Protein AF-A0A9N9KAI6-F1 (afdb_monomer)

Secondary structure (DSSP, 8-state):
-BHHHH---HHHHHHHHHHS-EEEEEEETTSS-EEEEEE---B--EETTEE-EEESSEEEEEE-SSTT-SEEEE--EEE-SSEEEEGGGTEEEESSTTEEEETTS--EEEEEEEEEE-----

Radius of gyratio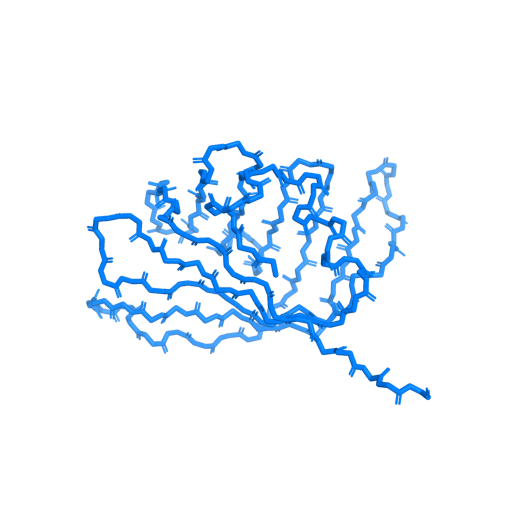n: 13.72 Å; Cα contacts (8 Å, |Δi|>4): 297; chains: 1; bounding box: 43×28×39 Å

pLDDT: mean 81.18, std 12.4, range [43.78, 95.06]

Structure (mmCIF, N/CA/C/O backbone):
data_AF-A0A9N9KAI6-F1
#
_entry.id   AF-A0A9N9KAI6-F1
#
loop_
_atom_site.group_PDB
_atom_site.id
_atom_site.type_symbol
_atom_site.label_atom_id
_atom_site.label_alt_id
_atom_site.label_comp_id
_atom_site.label_asym_id
_atom_site.label_entity_id
_atom_site.label_seq_id
_atom_site.pdbx_PDB_ins_code
_atom_site.Cartn_x
_atom_site.Cartn_y
_atom_site.Cartn_z
_atom_site.occupancy
_atom_site.B_iso_or_equiv
_atom_site.auth_seq_id
_atom_site.auth_comp_id
_atom_site.auth_asym_id
_atom_site.auth_atom_id
_atom_site.pdbx_PDB_model_num
ATOM 1 N N . TYR A 1 1 ? 8.783 5.746 4.225 1.00 87.19 1 TYR A N 1
ATOM 2 C CA . TYR A 1 1 ? 7.907 6.901 3.908 1.00 87.19 1 TYR A CA 1
ATOM 3 C C . TYR A 1 1 ? 6.648 6.776 4.754 1.00 87.19 1 TYR A C 1
ATOM 5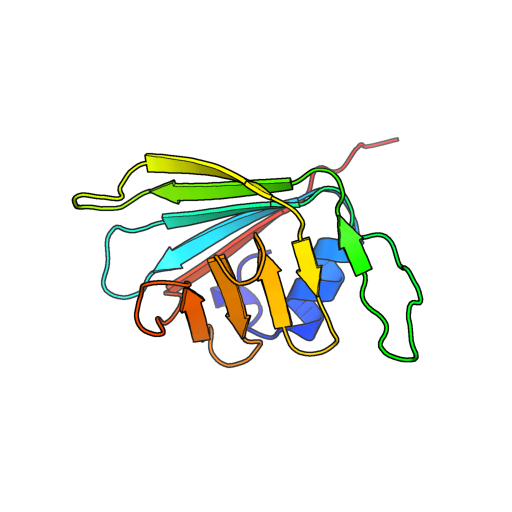 O O . TYR A 1 1 ? 6.266 5.645 5.020 1.00 87.19 1 TYR A O 1
ATOM 13 N N . ARG A 1 2 ? 6.069 7.894 5.218 1.00 91.94 2 ARG A N 1
ATOM 14 C CA . ARG A 1 2 ? 4.813 7.930 5.997 1.00 91.94 2 ARG A CA 1
ATOM 15 C C . ARG A 1 2 ? 3.874 8.950 5.362 1.00 91.94 2 ARG A C 1
ATOM 17 O O . ARG A 1 2 ? 4.263 10.118 5.262 1.00 91.94 2 ARG A O 1
ATOM 24 N N . ALA A 1 3 ? 2.699 8.537 4.909 1.00 90.88 3 ALA A N 1
ATOM 25 C CA . ALA A 1 3 ? 1.795 9.410 4.164 1.00 90.88 3 ALA A CA 1
ATOM 26 C C . ALA A 1 3 ? 1.267 10.572 5.009 1.00 90.88 3 ALA A C 1
ATOM 28 O O . ALA A 1 3 ? 1.168 11.685 4.502 1.00 90.88 3 ALA A O 1
ATOM 29 N N . THR A 1 4 ? 1.046 10.385 6.312 1.00 91.44 4 THR A N 1
ATOM 30 C CA . THR A 1 4 ? 0.625 11.491 7.198 1.00 91.44 4 THR A CA 1
ATOM 31 C C . THR A 1 4 ? 1.641 12.637 7.273 1.00 91.44 4 THR A C 1
ATOM 33 O O . THR A 1 4 ? 1.265 13.778 7.521 1.00 91.44 4 THR A O 1
ATOM 36 N N . ARG A 1 5 ? 2.929 12.357 7.024 1.00 91.12 5 ARG A N 1
ATOM 37 C CA . ARG A 1 5 ? 4.008 13.363 7.011 1.00 91.12 5 ARG A CA 1
ATOM 38 C C . ARG A 1 5 ? 4.298 13.935 5.627 1.00 91.12 5 ARG A C 1
ATOM 40 O O . ARG A 1 5 ? 4.798 15.046 5.531 1.00 91.12 5 ARG A O 1
ATOM 47 N N . ASN A 1 6 ? 4.063 13.153 4.575 1.00 88.69 6 ASN A N 1
ATOM 48 C CA . ASN A 1 6 ? 4.506 13.468 3.210 1.00 88.69 6 ASN A CA 1
ATOM 49 C C . ASN A 1 6 ? 3.335 13.715 2.238 1.00 88.69 6 ASN A C 1
ATOM 51 O O . ASN A 1 6 ? 3.569 13.984 1.065 1.00 88.69 6 ASN A O 1
ATOM 55 N N . GLY A 1 7 ? 2.090 13.613 2.709 1.00 87.88 7 GLY A N 1
ATOM 56 C CA . GLY A 1 7 ? 0.883 13.637 1.883 1.00 87.88 7 GLY A CA 1
ATOM 57 C C . GLY A 1 7 ? 0.589 12.281 1.235 1.00 87.88 7 GLY A C 1
ATOM 58 O O . GLY A 1 7 ? 1.488 11.475 1.026 1.00 87.88 7 GLY A O 1
ATOM 59 N N . PHE A 1 8 ? -0.678 12.031 0.895 1.00 87.31 8 PHE A N 1
ATOM 60 C CA . PHE A 1 8 ? -1.164 10.775 0.297 1.00 87.31 8 PHE A CA 1
ATOM 61 C C . PHE A 1 8 ? -1.098 10.768 -1.245 1.00 87.31 8 PHE A C 1
ATOM 63 O O . PHE A 1 8 ? -2.003 10.264 -1.909 1.00 87.31 8 PHE A O 1
ATOM 70 N N . ASP A 1 9 ? -0.059 11.368 -1.822 1.00 83.19 9 ASP A N 1
ATOM 71 C CA . ASP A 1 9 ? 0.103 11.496 -3.274 1.00 83.19 9 ASP A CA 1
ATOM 72 C C . ASP A 1 9 ? 0.564 10.170 -3.915 1.00 83.19 9 ASP A C 1
ATOM 74 O O . ASP A 1 9 ? 1.578 9.589 -3.508 1.00 83.19 9 ASP A O 1
ATOM 78 N N . SER A 1 10 ? -0.158 9.673 -4.932 1.00 76.88 10 SER A N 1
ATOM 79 C CA . SER A 1 10 ? 0.230 8.423 -5.616 1.00 76.88 10 SER A CA 1
ATOM 80 C C . SER A 1 10 ? 1.564 8.516 -6.322 1.00 76.88 10 SER A C 1
ATOM 82 O O . SER A 1 10 ? 2.270 7.512 -6.372 1.00 76.88 10 SER A O 1
ATOM 84 N N . LYS A 1 11 ? 1.915 9.657 -6.918 1.00 79.56 11 LYS A N 1
ATOM 85 C CA . LYS A 1 11 ? 3.152 9.768 -7.696 1.00 79.56 11 LYS A CA 1
ATOM 86 C C . LYS A 1 11 ? 4.351 9.637 -6.773 1.00 79.56 11 LYS A C 1
ATOM 88 O O . LYS A 1 11 ? 5.291 8.912 -7.107 1.00 79.56 11 LYS A O 1
ATOM 93 N N . GLU A 1 12 ? 4.297 10.269 -5.606 1.00 84.25 12 GLU A N 1
ATOM 94 C CA . GLU A 1 12 ? 5.314 10.118 -4.570 1.00 84.25 12 GLU A CA 1
ATOM 95 C C . GLU A 1 12 ? 5.372 8.667 -4.075 1.00 84.25 12 GLU A C 1
ATOM 97 O O . GLU A 1 12 ? 6.441 8.055 -4.084 1.00 84.25 12 GLU A O 1
ATOM 102 N N . LEU A 1 13 ? 4.224 8.065 -3.747 1.00 82.62 13 LEU A N 1
ATOM 103 C CA . LEU A 1 13 ? 4.137 6.661 -3.335 1.00 82.62 13 LEU A CA 1
ATOM 104 C C . LEU A 1 13 ? 4.769 5.715 -4.379 1.00 82.62 13 LEU A C 1
ATOM 106 O O . LEU A 1 13 ? 5.653 4.923 -4.052 1.00 82.62 13 LEU A O 1
ATOM 110 N N . ILE A 1 14 ? 4.378 5.832 -5.650 1.00 81.62 14 ILE A N 1
ATOM 111 C CA . ILE A 1 14 ? 4.905 5.034 -6.768 1.00 81.62 14 ILE A CA 1
ATOM 112 C C . ILE A 1 14 ? 6.412 5.254 -6.928 1.00 81.62 14 ILE A C 1
ATOM 114 O O . ILE A 1 14 ? 7.158 4.298 -7.142 1.00 81.62 14 ILE A O 1
ATOM 118 N N . THR A 1 15 ? 6.883 6.497 -6.807 1.00 83.38 15 THR A N 1
ATOM 119 C CA . THR A 1 15 ? 8.313 6.824 -6.895 1.00 83.38 15 THR A CA 1
ATOM 120 C C . THR A 1 15 ? 9.107 6.095 -5.815 1.00 83.38 15 THR A C 1
ATOM 122 O O . THR A 1 15 ? 10.145 5.495 -6.106 1.00 83.38 15 THR A O 1
ATOM 125 N N . ARG A 1 16 ? 8.592 6.052 -4.579 1.00 84.69 16 ARG A N 1
ATOM 126 C CA . ARG A 1 16 ? 9.222 5.299 -3.485 1.00 84.69 16 ARG A CA 1
ATOM 127 C C . ARG A 1 16 ? 9.259 3.797 -3.763 1.00 84.69 16 ARG A C 1
ATOM 129 O O . ARG A 1 16 ? 10.289 3.177 -3.501 1.00 84.69 16 ARG A O 1
ATOM 136 N N . LEU A 1 17 ? 8.204 3.235 -4.346 1.00 82.38 17 LEU A N 1
ATOM 137 C CA . LEU A 1 17 ? 8.095 1.801 -4.645 1.00 82.38 17 LEU A CA 1
ATOM 138 C C . LEU A 1 17 ? 8.932 1.346 -5.853 1.00 82.38 17 LEU A C 1
ATOM 140 O O . LEU A 1 17 ? 9.267 0.171 -5.977 1.00 82.38 17 LEU A O 1
ATOM 144 N N . LYS A 1 18 ? 9.320 2.269 -6.739 1.00 80.75 18 LYS A N 1
ATOM 145 C CA . LYS A 1 18 ? 10.262 1.994 -7.840 1.00 80.75 18 LYS A CA 1
ATOM 146 C C . LYS A 1 18 ? 11.715 1.863 -7.379 1.00 80.75 18 LYS A C 1
ATOM 148 O O . LYS A 1 18 ? 12.527 1.246 -8.068 1.00 80.75 18 LYS A O 1
ATOM 153 N N . SER A 1 19 ? 12.058 2.459 -6.237 1.00 80.69 19 SER A N 1
ATOM 154 C CA . SER A 1 19 ? 13.456 2.589 -5.809 1.00 80.69 19 SER A CA 1
ATOM 155 C C . SER A 1 19 ? 14.080 1.283 -5.301 1.00 80.69 19 SER A C 1
ATOM 157 O O . SER A 1 19 ? 15.281 1.074 -5.460 1.00 80.69 19 SER A O 1
ATOM 159 N N . SER A 1 20 ? 13.280 0.382 -4.731 1.00 85.19 20 SER A N 1
ATOM 160 C CA . SER A 1 20 ? 13.747 -0.849 -4.083 1.00 85.19 20 SER A CA 1
ATOM 161 C C . SER A 1 20 ? 12.588 -1.820 -3.874 1.00 85.19 20 SER A C 1
ATOM 163 O O . SER A 1 20 ? 11.434 -1.452 -4.068 1.00 85.19 20 SER A O 1
ATOM 165 N N . SER A 1 21 ? 12.882 -3.036 -3.415 1.00 88.19 21 SER A N 1
ATOM 166 C CA . SER A 1 21 ? 11.841 -3.868 -2.814 1.00 88.19 21 SER A CA 1
ATOM 167 C C . SER A 1 21 ? 11.330 -3.247 -1.512 1.00 88.19 21 SER A C 1
ATOM 169 O O . SER A 1 21 ? 12.111 -2.703 -0.723 1.00 88.19 21 SER A O 1
ATOM 171 N N . THR A 1 22 ? 10.025 -3.355 -1.284 1.00 89.69 22 THR A N 1
ATOM 172 C CA . THR A 1 22 ? 9.329 -2.613 -0.234 1.00 89.69 22 THR A CA 1
ATOM 173 C C . THR A 1 22 ? 8.297 -3.476 0.479 1.00 89.69 22 THR A C 1
ATOM 175 O O . THR A 1 22 ? 7.576 -4.238 -0.157 1.00 89.69 22 THR A O 1
ATOM 178 N N . VAL A 1 23 ? 8.164 -3.285 1.791 1.00 91.88 23 VAL A N 1
ATOM 179 C CA . VAL A 1 23 ? 6.952 -3.644 2.539 1.00 91.88 23 VAL A CA 1
ATOM 180 C C . VAL A 1 23 ? 6.072 -2.402 2.661 1.00 91.88 23 VAL A C 1
ATOM 182 O O . VAL A 1 23 ? 6.522 -1.359 3.142 1.00 91.88 23 VAL A O 1
ATOM 185 N N . LEU A 1 24 ? 4.835 -2.510 2.186 1.00 92.19 24 LEU A N 1
ATOM 186 C CA . LEU A 1 24 ? 3.802 -1.483 2.269 1.00 92.19 24 LEU A CA 1
ATOM 187 C C . LEU A 1 24 ? 2.794 -1.895 3.341 1.00 92.19 24 LEU A C 1
ATOM 189 O O . LEU A 1 24 ? 2.263 -3.001 3.273 1.00 92.19 24 LEU A O 1
ATOM 193 N N . LEU A 1 25 ? 2.500 -1.002 4.282 1.00 94.12 25 LEU A N 1
ATOM 194 C CA . LEU A 1 25 ? 1.449 -1.171 5.284 1.00 94.12 25 LEU A CA 1
ATOM 195 C C . LEU A 1 25 ? 0.488 0.015 5.238 1.00 94.12 25 LEU A C 1
ATOM 197 O O . LEU A 1 25 ? 0.906 1.161 5.095 1.00 94.12 25 LEU A O 1
ATOM 201 N N . ILE A 1 26 ? -0.800 -0.265 5.379 1.00 93.81 26 ILE A N 1
ATOM 202 C CA . ILE A 1 26 ? -1.896 0.698 5.347 1.00 93.81 26 ILE A CA 1
ATOM 203 C C . ILE A 1 26 ? -2.747 0.451 6.583 1.00 93.81 26 ILE A C 1
ATOM 205 O O . ILE A 1 26 ? -3.336 -0.621 6.724 1.00 93.81 26 ILE A O 1
ATOM 209 N N . LYS A 1 27 ? -2.841 1.446 7.464 1.00 94.31 27 LYS A N 1
ATOM 210 C CA . LYS A 1 27 ? -3.820 1.425 8.553 1.00 94.31 27 LYS A CA 1
ATOM 211 C C . LYS A 1 27 ? -5.142 1.962 8.022 1.00 94.31 27 LYS A C 1
ATOM 213 O O . LYS A 1 27 ? -5.176 3.059 7.465 1.00 94.31 27 LYS A O 1
ATOM 218 N N . VAL A 1 28 ? -6.225 1.210 8.179 1.00 92.50 28 VAL A N 1
ATOM 219 C CA . VAL A 1 28 ? -7.557 1.637 7.732 1.00 92.50 28 VAL A CA 1
ATOM 220 C C . VAL A 1 28 ? -8.161 2.596 8.755 1.00 92.50 28 VAL A C 1
ATOM 222 O O . VAL A 1 28 ? -8.209 2.295 9.942 1.00 92.50 28 VAL A O 1
ATOM 225 N N . LYS A 1 29 ? -8.658 3.748 8.300 1.00 93.12 29 LYS A N 1
ATOM 226 C CA . LYS A 1 29 ? -9.302 4.737 9.170 1.00 93.12 29 LYS A CA 1
ATOM 227 C C . LYS A 1 29 ? -10.567 4.169 9.807 1.00 93.12 29 LYS A C 1
ATOM 229 O O . LYS A 1 29 ? -11.383 3.556 9.121 1.00 93.12 29 LYS A O 1
ATOM 234 N N . ASN A 1 30 ? -10.750 4.442 11.100 1.00 92.44 30 ASN A N 1
ATOM 235 C CA . ASN A 1 30 ? -11.882 3.967 11.909 1.00 92.44 30 ASN A CA 1
ATOM 236 C C . ASN A 1 30 ? -11.991 2.429 11.957 1.00 92.44 30 ASN A C 1
ATOM 238 O O . ASN A 1 30 ? -13.089 1.879 12.022 1.00 92.44 30 ASN A O 1
ATOM 242 N N . SER A 1 31 ? -10.857 1.731 11.887 1.00 89.81 31 SER A N 1
ATOM 243 C CA . SER A 1 31 ? -10.782 0.276 11.974 1.00 89.81 31 SER A CA 1
ATOM 244 C C . SER A 1 31 ? -9.452 -0.149 12.594 1.00 89.81 31 SER A C 1
ATOM 246 O O . SER A 1 31 ? -8.441 0.528 12.432 1.00 89.81 31 SER A O 1
ATOM 248 N N . ASP A 1 32 ? -9.434 -1.321 13.224 1.00 90.06 32 ASP A N 1
ATOM 249 C CA . ASP A 1 32 ? -8.199 -1.972 13.681 1.00 90.06 32 ASP A CA 1
ATOM 250 C C . ASP A 1 32 ? -7.504 -2.766 12.559 1.00 90.06 32 ASP A C 1
ATOM 252 O O . ASP A 1 32 ? -6.583 -3.542 12.803 1.00 90.06 32 ASP A O 1
ATOM 256 N N . SER A 1 33 ? -7.962 -2.605 11.314 1.00 91.25 33 SER A N 1
ATOM 257 C CA . SER A 1 33 ? -7.442 -3.361 10.178 1.00 91.25 33 SER A CA 1
ATOM 258 C C . SER A 1 33 ? -6.159 -2.743 9.622 1.00 91.25 33 SER A C 1
ATOM 260 O O . SER A 1 33 ? -6.065 -1.532 9.395 1.00 91.25 33 SER A O 1
ATOM 262 N N . ILE A 1 34 ? -5.196 -3.608 9.328 1.00 93.12 34 ILE A N 1
ATOM 263 C CA . ILE A 1 34 ? -3.956 -3.308 8.625 1.00 93.12 34 ILE A CA 1
ATOM 264 C C . ILE A 1 34 ? -3.939 -4.111 7.331 1.00 93.12 34 ILE A C 1
ATOM 266 O O . ILE A 1 34 ? -4.095 -5.329 7.326 1.00 93.12 34 ILE A O 1
ATOM 270 N N . ILE A 1 35 ? -3.721 -3.423 6.221 1.00 91.94 35 ILE A N 1
ATOM 271 C CA . ILE A 1 35 ? -3.705 -4.010 4.884 1.00 91.94 35 ILE A CA 1
ATOM 272 C C . ILE A 1 35 ? -2.372 -3.674 4.245 1.00 91.94 35 ILE A C 1
ATOM 274 O O . ILE A 1 35 ? -1.850 -2.580 4.437 1.00 91.94 35 ILE A O 1
ATOM 278 N N . GLY A 1 36 ? -1.793 -4.580 3.477 1.00 90.56 36 GLY A N 1
ATOM 279 C CA . GLY A 1 36 ? -0.500 -4.297 2.892 1.00 90.56 36 GLY A CA 1
ATOM 280 C C . GLY A 1 36 ? 0.036 -5.421 2.046 1.00 90.56 36 GLY A C 1
ATOM 281 O O . GLY A 1 36 ? -0.702 -6.253 1.521 1.00 90.56 36 GLY A O 1
ATOM 282 N N . GLY A 1 37 ? 1.351 -5.430 1.919 1.00 90.44 37 GLY A N 1
ATOM 283 C CA . GLY A 1 37 ? 2.026 -6.446 1.148 1.00 90.44 37 GLY A CA 1
ATOM 284 C C . GLY A 1 37 ? 3.496 -6.164 0.937 1.00 90.44 37 GLY A C 1
ATOM 285 O O . GLY A 1 37 ? 4.005 -5.078 1.227 1.00 90.44 37 GLY A O 1
ATOM 286 N N . TYR A 1 38 ? 4.168 -7.162 0.386 1.00 90.25 38 TYR A N 1
ATOM 287 C CA . TYR A 1 38 ? 5.505 -7.011 -0.150 1.00 90.25 38 TYR A CA 1
ATOM 288 C C . TYR A 1 38 ? 5.439 -6.755 -1.649 1.00 90.25 38 TYR A C 1
ATOM 290 O O . TYR A 1 38 ? 4.734 -7.446 -2.384 1.00 90.25 38 TYR A O 1
ATOM 298 N N . ILE A 1 39 ? 6.223 -5.780 -2.087 1.00 87.69 39 ILE A N 1
ATOM 299 C CA . ILE A 1 39 ? 6.427 -5.430 -3.483 1.00 87.69 39 ILE A CA 1
ATOM 300 C C . ILE A 1 39 ? 7.902 -5.672 -3.793 1.00 87.69 39 ILE A C 1
ATOM 302 O O . ILE A 1 39 ? 8.758 -4.905 -3.341 1.00 87.69 39 ILE A O 1
ATOM 306 N N . LYS A 1 40 ? 8.239 -6.703 -4.580 1.00 85.38 40 LYS A N 1
ATOM 307 C CA . LYS A 1 40 ? 9.574 -6.763 -5.195 1.00 85.38 40 LYS A CA 1
ATOM 308 C C . LYS A 1 40 ? 9.698 -5.604 -6.175 1.00 85.38 40 LYS A C 1
ATOM 310 O O . LYS A 1 40 ? 8.723 -5.298 -6.864 1.00 85.38 40 LYS A O 1
ATOM 315 N N . LYS A 1 41 ? 10.874 -4.965 -6.204 1.00 81.06 41 LYS A N 1
ATOM 316 C CA . LYS A 1 41 ? 11.183 -3.777 -7.019 1.00 81.06 41 LYS A CA 1
ATOM 317 C C . LYS A 1 41 ? 10.390 -3.754 -8.330 1.00 81.06 41 LYS A C 1
ATOM 319 O O . LYS A 1 41 ? 10.488 -4.669 -9.141 1.00 81.06 41 LYS A O 1
ATOM 324 N N . LEU A 1 42 ? 9.634 -2.683 -8.522 1.00 79.31 42 LEU A N 1
ATOM 325 C CA . LEU A 1 42 ? 8.779 -2.479 -9.683 1.00 79.31 42 LEU A CA 1
ATOM 326 C C . LEU A 1 42 ? 9.614 -2.380 -10.982 1.00 79.31 42 LEU A C 1
ATOM 328 O O . LEU A 1 42 ? 10.443 -1.478 -11.109 1.00 79.31 42 LEU A O 1
ATOM 332 N N . THR A 1 43 ? 9.393 -3.278 -11.954 1.00 72.56 43 THR A N 1
ATOM 333 C CA . THR A 1 43 ? 10.157 -3.360 -13.224 1.00 72.56 43 THR A CA 1
ATOM 334 C C . THR A 1 43 ? 9.313 -3.077 -14.463 1.00 72.56 43 THR A C 1
ATOM 336 O O . THR A 1 43 ? 8.287 -3.723 -14.676 1.00 72.56 43 THR A O 1
ATOM 339 N N . TYR A 1 44 ? 9.708 -2.087 -15.270 1.00 64.00 44 TYR A N 1
ATOM 340 C CA . TYR A 1 44 ? 8.889 -1.581 -16.381 1.00 64.00 44 TYR A CA 1
ATOM 341 C C . TYR A 1 44 ? 8.692 -2.644 -17.467 1.00 64.00 44 TYR A C 1
ATOM 343 O O . TYR A 1 44 ? 9.668 -3.225 -17.934 1.00 64.00 44 TYR A O 1
ATOM 351 N N . SER A 1 45 ? 7.444 -2.873 -17.885 1.00 57.56 45 SER A N 1
ATOM 352 C CA . SER A 1 45 ? 7.126 -3.699 -19.051 1.00 57.56 45 SER A CA 1
ATOM 353 C C . SER A 1 45 ? 6.164 -2.940 -19.962 1.00 57.56 45 SER A C 1
ATOM 355 O O . SER A 1 45 ? 5.206 -2.320 -19.500 1.00 57.56 45 SER A O 1
ATOM 357 N N . THR A 1 46 ? 6.432 -2.922 -21.264 1.00 49.66 46 THR A N 1
ATOM 358 C CA . THR A 1 46 ? 5.534 -2.307 -22.245 1.00 49.66 46 THR A CA 1
ATOM 359 C C . THR A 1 46 ? 4.667 -3.387 -22.858 1.00 49.66 46 THR A C 1
ATOM 361 O O . THR A 1 46 ? 5.161 -4.196 -23.640 1.00 49.66 46 THR A O 1
ATOM 364 N N . TYR A 1 47 ? 3.374 -3.381 -22.547 1.00 46.31 47 TYR A N 1
ATOM 365 C CA . TYR A 1 47 ? 2.393 -4.149 -23.302 1.00 46.31 47 TYR A CA 1
ATOM 366 C C . TYR A 1 47 ? 1.268 -3.211 -23.745 1.00 46.31 47 TYR A C 1
ATOM 368 O O . TYR A 1 47 ? 0.635 -2.551 -22.924 1.00 46.31 47 TYR A O 1
ATOM 376 N N . SER A 1 48 ? 1.015 -3.135 -25.054 1.00 46.06 48 SER A N 1
ATOM 377 C CA . SER A 1 48 ? -0.145 -2.448 -25.657 1.00 46.06 48 SER A CA 1
ATOM 378 C C . SER A 1 48 ? -0.298 -0.933 -25.397 1.00 46.06 48 SER A C 1
ATOM 380 O O . SER A 1 48 ? -1.410 -0.442 -25.250 1.00 46.06 48 SER A O 1
ATOM 382 N N . GLY A 1 49 ? 0.796 -0.162 -25.333 1.00 44.66 49 GLY A N 1
ATOM 383 C CA . GLY A 1 49 ? 0.732 1.313 -25.244 1.00 44.66 49 GLY A CA 1
ATOM 384 C C . GLY A 1 49 ? 0.319 1.876 -23.874 1.00 44.66 49 GLY A C 1
ATOM 385 O O . GLY A 1 49 ? 0.473 3.069 -23.629 1.00 44.66 49 GLY A O 1
ATOM 386 N N . PHE A 1 50 ? -0.107 1.014 -22.949 1.00 50.84 50 PHE A N 1
ATOM 387 C CA . PHE A 1 50 ? -0.262 1.317 -21.532 1.00 50.84 50 PHE A CA 1
ATOM 388 C C . PHE A 1 50 ? 0.955 0.767 -20.781 1.00 50.84 50 PHE A C 1
ATOM 390 O O . PHE A 1 50 ? 1.216 -0.434 -20.782 1.00 50.84 50 PHE A O 1
ATOM 397 N N . GLY A 1 51 ? 1.743 1.648 -20.161 1.00 54.16 51 GLY A N 1
ATOM 398 C CA . GLY A 1 51 ? 2.914 1.254 -19.377 1.00 54.16 51 GLY A CA 1
ATOM 399 C C . GLY A 1 51 ? 2.502 0.529 -18.098 1.00 54.16 51 GLY A C 1
ATOM 400 O O . GLY A 1 51 ? 2.388 1.157 -17.050 1.00 54.16 51 GLY A O 1
ATOM 401 N N . ARG A 1 52 ? 2.269 -0.783 -18.181 1.00 60.72 52 ARG A N 1
ATOM 402 C CA . ARG A 1 52 ? 1.957 -1.636 -17.033 1.00 60.72 52 ARG A CA 1
ATOM 403 C C . ARG A 1 52 ? 3.242 -2.252 -16.514 1.00 60.72 52 ARG A C 1
ATOM 405 O O . ARG A 1 52 ? 3.888 -3.063 -17.166 1.00 60.72 52 ARG A O 1
ATOM 412 N N . THR A 1 53 ? 3.625 -1.862 -15.317 1.00 65.81 53 THR A N 1
ATOM 413 C CA . THR A 1 53 ? 4.804 -2.429 -14.670 1.00 65.81 53 THR A CA 1
ATOM 414 C C . THR A 1 53 ? 4.346 -3.503 -13.699 1.00 65.81 53 THR A C 1
ATOM 416 O O . THR A 1 53 ? 3.452 -3.253 -12.888 1.00 65.81 53 THR A O 1
ATOM 419 N N . GLU A 1 54 ? 4.944 -4.687 -13.798 1.00 67.88 54 GLU A N 1
ATOM 420 C CA . GLU A 1 54 ? 4.619 -5.826 -12.944 1.00 67.88 54 GLU A CA 1
ATOM 421 C C . GLU A 1 54 ? 5.707 -6.048 -11.891 1.00 67.88 54 GLU A C 1
ATOM 423 O O . GLU A 1 54 ? 6.884 -5.753 -12.112 1.00 67.88 54 GLU A O 1
ATOM 428 N N . SER A 1 55 ? 5.308 -6.601 -10.750 1.00 69.44 55 SER A N 1
ATOM 429 C CA . SER A 1 55 ? 6.213 -7.301 -9.842 1.00 69.44 55 SER A CA 1
ATOM 430 C C . SER A 1 55 ? 5.854 -8.790 -9.869 1.00 69.44 55 SER A C 1
ATOM 432 O O . SER A 1 55 ? 4.710 -9.118 -9.532 1.00 69.44 55 SER A O 1
ATOM 434 N N . PRO A 1 56 ? 6.764 -9.690 -10.298 1.00 68.81 56 PRO A N 1
ATOM 435 C CA . PRO A 1 56 ? 6.465 -11.121 -10.394 1.00 68.81 56 PRO A CA 1
ATOM 436 C C . PRO A 1 56 ? 6.389 -11.797 -9.020 1.00 68.81 56 PRO A C 1
ATOM 438 O O . PRO A 1 56 ? 5.801 -12.866 -8.896 1.00 6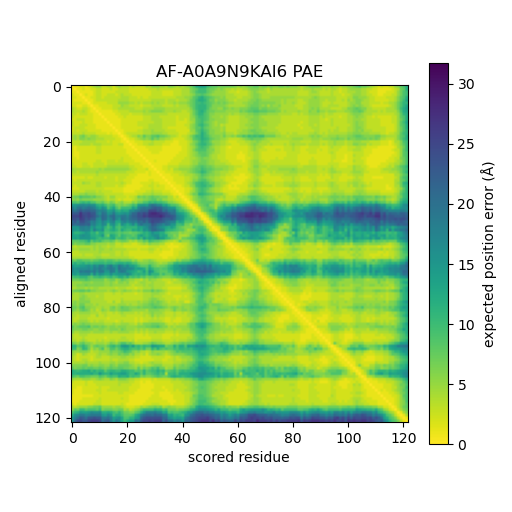8.81 56 PRO A O 1
ATOM 441 N N . GLU A 1 57 ? 6.971 -11.175 -7.994 1.00 78.31 57 GLU A N 1
ATOM 442 C CA . GLU A 1 57 ? 7.091 -11.724 -6.647 1.00 78.31 57 GLU A CA 1
ATOM 443 C C . GLU A 1 57 ? 6.615 -10.673 -5.645 1.00 78.31 57 GLU A C 1
ATOM 445 O O . GLU A 1 57 ? 7.352 -9.780 -5.222 1.00 78.31 57 GLU A O 1
ATOM 450 N N . GLY A 1 58 ? 5.347 -10.769 -5.281 1.00 85.38 58 GLY A N 1
ATOM 451 C CA . GLY A 1 58 ? 4.744 -9.974 -4.229 1.00 85.38 58 GLY A CA 1
ATOM 452 C C . GLY A 1 58 ? 3.800 -10.839 -3.418 1.00 85.38 58 GLY A C 1
ATOM 453 O O . GLY A 1 58 ? 3.385 -11.916 -3.851 1.00 85.38 58 GLY A O 1
ATOM 454 N N . PHE A 1 59 ? 3.441 -10.356 -2.242 1.00 88.50 59 PHE A N 1
ATOM 455 C CA . PHE A 1 59 ? 2.342 -10.934 -1.486 1.00 88.50 59 PHE A CA 1
ATOM 456 C C . PHE A 1 59 ? 1.475 -9.823 -0.934 1.00 88.50 59 PHE A C 1
ATOM 458 O O . PHE A 1 59 ? 1.943 -8.713 -0.689 1.00 88.50 59 PHE A O 1
ATOM 465 N N . PHE A 1 60 ? 0.210 -10.143 -0.744 1.00 89.50 60 PHE A N 1
ATOM 466 C CA . PHE A 1 60 ? -0.767 -9.317 -0.071 1.00 89.50 60 PHE A CA 1
ATOM 467 C C . PHE A 1 60 ? -0.984 -9.863 1.337 1.00 89.50 60 PHE A C 1
ATOM 469 O O . PHE A 1 60 ? -1.020 -11.079 1.530 1.00 89.50 60 PHE A O 1
ATOM 476 N N . ILE A 1 61 ? -1.135 -8.960 2.301 1.00 90.81 61 ILE A N 1
ATOM 477 C CA . ILE A 1 61 ? -1.551 -9.280 3.663 1.00 90.81 61 ILE A CA 1
ATOM 478 C C . ILE A 1 61 ? -2.759 -8.442 4.061 1.00 90.81 61 ILE A C 1
ATOM 480 O O . ILE A 1 61 ? -2.838 -7.247 3.768 1.00 90.81 61 ILE A O 1
ATOM 484 N N . TYR A 1 62 ? -3.675 -9.070 4.787 1.00 90.44 62 TYR A N 1
ATOM 485 C CA . TYR A 1 62 ? -4.769 -8.394 5.466 1.00 90.44 62 TYR A CA 1
ATOM 486 C C . TYR A 1 62 ? -4.866 -8.915 6.897 1.00 90.44 62 TYR A C 1
ATOM 488 O O . TYR A 1 62 ? -5.180 -10.082 7.132 1.00 90.44 62 TYR A O 1
ATOM 496 N N . PHE A 1 63 ? -4.636 -8.024 7.852 1.00 90.00 63 PHE A N 1
ATOM 497 C CA . PHE A 1 63 ? -4.899 -8.233 9.266 1.00 90.00 63 PHE A CA 1
ATOM 498 C C . PHE A 1 63 ? -6.105 -7.385 9.648 1.00 90.00 63 PHE A C 1
ATOM 500 O O . PHE A 1 63 ? -6.137 -6.189 9.392 1.00 90.00 63 PHE A O 1
ATOM 507 N N . GLY A 1 64 ? -7.117 -7.980 10.256 1.00 85.31 64 GLY A N 1
ATOM 508 C CA . GLY A 1 64 ? -8.287 -7.238 10.705 1.00 85.31 64 GLY A CA 1
ATOM 509 C C . GLY A 1 64 ? -9.229 -8.145 11.469 1.00 85.31 64 GLY A C 1
ATOM 510 O O . GLY A 1 64 ? -8.864 -9.265 11.809 1.00 85.31 64 GLY A O 1
ATOM 511 N N . ASN A 1 65 ? -10.451 -7.677 11.694 1.00 77.31 65 ASN A N 1
ATOM 512 C CA . ASN A 1 65 ? -11.452 -8.428 12.448 1.00 77.31 65 ASN A CA 1
ATOM 513 C C . ASN A 1 65 ? -12.494 -9.055 11.506 1.00 77.31 65 ASN A C 1
ATOM 515 O O . ASN A 1 65 ? -12.896 -8.435 10.520 1.00 77.31 65 ASN A O 1
ATOM 519 N N . GLY A 1 66 ? -12.938 -10.278 11.813 1.00 71.12 66 GLY A N 1
ATOM 520 C CA . GLY A 1 66 ? -14.002 -10.982 11.085 1.00 71.12 66 GLY A CA 1
ATOM 521 C C . GLY A 1 66 ? -13.544 -12.208 10.285 1.00 71.12 66 GLY A C 1
ATOM 522 O O . GLY A 1 66 ? -12.426 -12.697 10.441 1.00 71.12 66 GLY A O 1
ATOM 523 N N . LYS A 1 67 ? -14.455 -12.712 9.443 1.00 64.12 67 LYS A N 1
ATOM 524 C CA . LYS A 1 67 ? -14.357 -14.003 8.734 1.00 64.12 67 LYS A CA 1
ATOM 525 C C . LYS A 1 67 ? -13.167 -14.107 7.769 1.00 64.12 67 LYS A C 1
ATOM 527 O O . LYS A 1 67 ? -12.639 -15.196 7.596 1.00 64.12 67 LYS A O 1
ATOM 532 N N . ASP A 1 68 ? -12.708 -12.974 7.241 1.00 64.44 68 ASP A N 1
ATOM 533 C CA . ASP A 1 68 ? -11.599 -12.892 6.281 1.00 64.44 68 ASP A CA 1
ATOM 534 C C . ASP A 1 68 ? -10.395 -12.159 6.891 1.00 64.44 68 ASP A C 1
ATOM 536 O O . ASP A 1 68 ? -9.765 -11.310 6.263 1.00 64.44 68 ASP A O 1
ATOM 540 N N . SER A 1 69 ? -10.136 -12.409 8.174 1.00 73.69 69 SER A N 1
ATOM 541 C CA . SER A 1 69 ? -8.940 -11.942 8.875 1.00 73.69 69 SER A CA 1
ATOM 542 C C . SER A 1 69 ? -7.741 -12.843 8.570 1.00 73.69 69 SER A C 1
ATOM 544 O O . SER A 1 69 ? -7.895 -14.041 8.358 1.00 73.69 69 SER A O 1
ATOM 546 N N . ASN A 1 70 ? -6.534 -12.268 8.579 1.00 79.94 70 ASN A N 1
ATOM 547 C CA . ASN A 1 70 ? -5.260 -12.980 8.402 1.00 79.94 70 ASN A CA 1
ATOM 548 C C . ASN A 1 70 ? -5.058 -13.595 7.006 1.00 79.94 70 ASN A C 1
ATOM 550 O O . ASN A 1 70 ? -4.554 -14.709 6.872 1.00 79.94 70 ASN A O 1
ATOM 554 N N . ILE A 1 71 ? -5.422 -12.857 5.956 1.00 85.94 71 ILE A N 1
ATOM 555 C CA . ILE A 1 71 ? -5.145 -13.272 4.576 1.00 85.94 71 ILE A CA 1
ATOM 556 C C . ILE A 1 71 ? -3.656 -13.074 4.297 1.00 85.94 71 ILE A C 1
ATOM 558 O O . ILE A 1 71 ? -3.108 -12.009 4.587 1.00 85.94 71 ILE A O 1
ATOM 562 N N . HIS A 1 72 ? -3.032 -14.078 3.686 1.00 87.75 72 HIS A N 1
ATOM 563 C CA . HIS A 1 72 ? -1.697 -13.991 3.111 1.00 87.75 72 HIS A CA 1
ATOM 564 C C . HIS A 1 72 ? -1.684 -14.738 1.778 1.00 87.75 72 HIS A C 1
ATOM 566 O O . HIS A 1 72 ? -1.786 -15.963 1.743 1.00 87.75 72 HIS A O 1
ATOM 572 N N . GLU A 1 73 ? -1.581 -13.996 0.678 1.00 86.38 73 GLU A N 1
ATOM 573 C CA . GLU A 1 73 ? -1.666 -14.558 -0.670 1.00 86.38 73 GLU A CA 1
ATOM 574 C C . GLU A 1 73 ? -0.531 -14.012 -1.544 1.00 86.38 73 GLU A C 1
ATOM 576 O O . GLU A 1 73 ? -0.327 -12.792 -1.583 1.00 86.38 73 GLU A O 1
ATOM 581 N N . PRO A 1 74 ? 0.205 -14.865 -2.281 1.00 87.88 74 PRO A N 1
ATOM 582 C CA . PRO A 1 74 ? 1.105 -14.385 -3.318 1.00 87.88 74 PRO A CA 1
ATOM 583 C C . PRO A 1 74 ? 0.284 -13.678 -4.396 1.00 87.88 74 PRO A C 1
ATOM 585 O O . PRO A 1 74 ? -0.786 -14.142 -4.792 1.00 87.88 74 PRO A O 1
ATOM 588 N N . CYS A 1 75 ? 0.768 -12.543 -4.887 1.00 85.06 75 CYS A N 1
ATOM 589 C CA . CYS A 1 75 ? 0.036 -11.799 -5.896 1.00 85.06 75 CYS A CA 1
ATOM 590 C C . CYS A 1 75 ? 0.951 -11.013 -6.829 1.00 85.06 75 CYS A C 1
ATOM 592 O O . CYS A 1 75 ? 2.017 -10.531 -6.445 1.00 85.06 75 CYS A O 1
ATOM 594 N N . LYS A 1 76 ? 0.488 -10.847 -8.070 1.00 85.31 76 LYS A N 1
ATOM 595 C CA . LYS A 1 76 ? 1.070 -9.879 -8.994 1.00 85.31 76 LYS A CA 1
ATOM 596 C C . LYS A 1 76 ? 0.652 -8.474 -8.597 1.00 85.31 76 LYS A C 1
ATOM 598 O O . LYS A 1 76 ? -0.505 -8.238 -8.238 1.00 85.31 76 LYS A O 1
ATOM 603 N N . ILE A 1 77 ? 1.590 -7.549 -8.731 1.00 84.69 77 ILE A N 1
ATOM 604 C CA . ILE A 1 77 ? 1.359 -6.131 -8.475 1.00 84.69 77 ILE A CA 1
ATOM 605 C C . ILE A 1 77 ? 1.450 -5.389 -9.791 1.00 84.69 77 ILE A C 1
ATOM 607 O O . ILE A 1 77 ? 2.386 -5.596 -10.558 1.00 84.69 77 ILE A O 1
ATOM 611 N N . TYR A 1 78 ? 0.478 -4.524 -10.026 1.00 83.50 78 TYR A N 1
ATOM 612 C CA . TYR A 1 78 ? 0.362 -3.688 -11.206 1.00 83.50 78 TYR A CA 1
ATOM 613 C C . TYR A 1 78 ? 0.281 -2.233 -10.767 1.00 83.50 78 TYR A C 1
ATOM 615 O O . TYR A 1 78 ? -0.287 -1.937 -9.721 1.00 83.50 78 TYR A O 1
ATOM 623 N N . TYR A 1 79 ? 0.799 -1.307 -11.560 1.00 82.12 79 TYR A N 1
ATOM 624 C CA . TYR A 1 79 ? 0.534 0.112 -11.338 1.00 82.12 79 TYR A CA 1
ATOM 625 C C . TYR A 1 79 ? 0.548 0.894 -12.643 1.00 82.12 79 TYR A C 1
ATOM 627 O O . TYR A 1 79 ? 1.089 0.442 -13.656 1.00 82.12 79 TYR A O 1
ATOM 635 N N . ASP A 1 80 ? -0.027 2.085 -12.563 1.00 77.81 80 ASP A N 1
ATOM 636 C CA . ASP A 1 80 ? 0.005 3.129 -13.579 1.00 77.81 80 ASP A CA 1
ATOM 637 C C . ASP A 1 80 ? 0.392 4.472 -12.930 1.00 77.81 80 ASP A C 1
ATOM 639 O O . ASP A 1 80 ? 0.894 4.513 -11.810 1.00 77.81 80 ASP A O 1
ATOM 643 N N . THR A 1 81 ? 0.205 5.592 -13.625 1.00 72.88 81 THR A N 1
ATOM 644 C CA . THR A 1 81 ? 0.548 6.930 -13.110 1.00 72.88 81 THR A CA 1
ATOM 645 C C . THR A 1 81 ? -0.325 7.407 -11.944 1.00 72.88 81 THR A C 1
ATOM 647 O O . THR A 1 81 ? -0.001 8.422 -11.329 1.00 72.88 81 THR A O 1
ATOM 650 N N . SER A 1 82 ? -1.420 6.711 -11.645 1.00 77.56 82 SER A N 1
ATOM 651 C CA . SER A 1 82 ? -2.484 7.140 -10.733 1.00 77.56 82 SER A CA 1
ATOM 652 C C . SER A 1 82 ? -2.795 6.142 -9.615 1.00 77.56 82 SER A C 1
ATOM 654 O O . SER A 1 82 ? -3.350 6.538 -8.586 1.00 77.56 82 SER A O 1
ATOM 656 N N . SER A 1 83 ? -2.450 4.864 -9.791 1.00 83.00 83 SER A N 1
ATOM 657 C CA . SER A 1 83 ? -2.850 3.803 -8.872 1.00 83.00 83 SER A CA 1
ATOM 658 C C . SER A 1 83 ? -1.879 2.629 -8.818 1.00 83.00 83 SER A C 1
ATOM 660 O O . SER A 1 83 ? -1.126 2.376 -9.757 1.00 83.00 83 SER A O 1
ATOM 662 N N . ILE A 1 84 ? -1.939 1.891 -7.708 1.00 85.00 84 ILE A N 1
ATOM 663 C CA . ILE A 1 84 ? -1.231 0.622 -7.496 1.00 85.00 84 ILE A CA 1
ATOM 664 C C . ILE A 1 84 ? -2.256 -0.439 -7.139 1.00 85.00 84 ILE A C 1
ATOM 666 O O . ILE A 1 84 ? -3.128 -0.188 -6.313 1.00 85.00 84 ILE A O 1
ATOM 670 N N . VAL A 1 85 ? -2.145 -1.613 -7.749 1.00 87.50 85 VAL A N 1
ATOM 671 C CA . VAL A 1 85 ? -3.099 -2.713 -7.665 1.00 87.50 85 VAL A CA 1
ATOM 672 C C . VAL A 1 85 ? -2.379 -4.007 -7.297 1.00 87.50 85 VAL A C 1
ATOM 674 O O . VAL A 1 85 ? -1.517 -4.474 -8.036 1.00 87.50 85 VAL A O 1
ATOM 677 N N . PHE A 1 86 ? -2.781 -4.623 -6.194 1.00 87.62 86 PHE A N 1
ATOM 678 C CA . PHE A 1 86 ? -2.365 -5.955 -5.766 1.00 87.62 86 PHE A CA 1
ATOM 679 C C . PHE A 1 86 ? -3.395 -6.989 -6.225 1.00 87.62 86 PHE A C 1
ATOM 681 O O . PHE A 1 86 ? -4.599 -6.727 -6.179 1.00 87.62 86 PHE A O 1
ATOM 688 N N . GLY A 1 87 ? -2.928 -8.162 -6.661 1.00 81.94 87 GLY A N 1
ATOM 689 C CA . GLY A 1 87 ? -3.752 -9.360 -6.851 1.00 81.94 87 GLY A CA 1
ATOM 690 C C . GLY A 1 87 ? -5.003 -9.147 -7.691 1.00 81.94 87 GLY A C 1
ATOM 691 O O . GLY A 1 87 ? -6.105 -9.348 -7.204 1.00 81.94 87 GLY A O 1
ATOM 692 N N . HIS A 1 88 ? -4.846 -8.706 -8.943 1.00 79.88 88 HIS A N 1
ATOM 693 C CA . HIS A 1 88 ? -5.967 -8.515 -9.882 1.00 79.88 88 HIS A CA 1
ATOM 694 C C . HIS A 1 88 ? -7.113 -7.623 -9.359 1.00 79.88 88 HIS A C 1
ATOM 696 O O . HIS A 1 88 ? -8.248 -7.750 -9.803 1.00 79.88 88 HIS A O 1
ATOM 702 N N . GLY A 1 89 ? -6.822 -6.689 -8.450 1.00 82.19 89 GLY A N 1
ATOM 703 C CA . GLY A 1 89 ? -7.825 -5.784 -7.885 1.00 82.19 89 GLY A CA 1
ATOM 704 C C . GLY A 1 89 ? -8.121 -6.028 -6.412 1.00 82.19 89 GLY A C 1
ATOM 705 O O . GLY A 1 89 ? -8.813 -5.201 -5.825 1.00 82.19 89 GLY A O 1
ATOM 706 N N . ARG A 1 90 ? -7.567 -7.095 -5.808 1.00 85.56 90 ARG A N 1
ATOM 707 C CA . ARG A 1 90 ? -7.669 -7.394 -4.370 1.00 85.56 90 ARG A CA 1
ATOM 708 C C . ARG A 1 90 ? -7.474 -6.150 -3.519 1.00 85.56 90 ARG A C 1
ATOM 710 O O . ARG A 1 90 ? -8.343 -5.871 -2.715 1.00 85.56 90 ARG A O 1
ATOM 717 N N . LEU A 1 91 ? -6.421 -5.369 -3.750 1.00 88.38 91 LEU A N 1
ATOM 718 C CA . LEU A 1 91 ? -6.241 -4.044 -3.152 1.00 88.38 91 LEU A CA 1
ATOM 719 C C . LEU A 1 91 ? -5.836 -3.049 -4.231 1.00 88.38 91 LEU A C 1
ATOM 721 O O . LEU A 1 91 ? -4.931 -3.323 -5.014 1.00 88.38 91 LEU A O 1
ATOM 725 N N . LYS A 1 92 ? -6.449 -1.871 -4.231 1.00 89.69 92 LYS A N 1
ATOM 726 C CA . LYS A 1 92 ? -6.060 -0.738 -5.062 1.00 89.69 92 LYS A CA 1
ATOM 727 C C . LYS A 1 92 ? -5.859 0.496 -4.196 1.00 89.69 92 LYS A C 1
ATOM 729 O O . LYS A 1 92 ? -6.773 0.920 -3.493 1.00 89.69 92 LYS A O 1
ATOM 734 N N . LEU A 1 93 ? -4.673 1.086 -4.280 1.00 87.56 93 LEU A N 1
ATOM 735 C CA . LEU A 1 93 ? -4.390 2.399 -3.713 1.00 87.56 93 LEU A CA 1
ATOM 736 C C . LEU A 1 93 ? -4.698 3.455 -4.767 1.00 87.56 93 LEU A C 1
ATOM 738 O O . LEU A 1 93 ? -4.105 3.447 -5.850 1.00 87.56 93 LEU A O 1
ATOM 742 N N . LEU A 1 94 ? -5.633 4.347 -4.455 1.00 79.19 94 LEU A N 1
ATOM 743 C CA . LEU A 1 94 ? -6.003 5.469 -5.302 1.00 79.19 94 LEU A CA 1
ATOM 744 C C . LEU A 1 94 ? -5.241 6.688 -4.786 1.00 79.19 94 LEU A C 1
ATOM 746 O O . LEU A 1 94 ? -5.287 7.017 -3.605 1.00 79.19 94 LEU A O 1
ATOM 750 N N . GLY A 1 95 ? -4.504 7.346 -5.671 1.00 65.44 95 GLY A N 1
ATOM 751 C CA . GLY A 1 95 ? -3.535 8.392 -5.346 1.00 65.44 95 GLY A CA 1
ATOM 752 C C . GLY A 1 95 ? -4.006 9.694 -4.728 1.00 65.44 95 GLY A C 1
ATOM 753 O O . GLY A 1 95 ? -3.298 10.692 -4.836 1.00 65.44 95 GLY A O 1
ATOM 754 N N . HIS A 1 96 ? -5.206 9.718 -4.163 1.00 73.69 96 HIS A N 1
ATOM 755 C CA . HIS A 1 96 ? -5.862 10.928 -3.710 1.00 73.69 96 HIS A CA 1
ATOM 756 C C . HIS A 1 96 ? -6.449 10.708 -2.317 1.00 73.69 96 HIS A C 1
ATOM 758 O O . HIS A 1 96 ? -7.311 9.849 -2.112 1.00 73.69 96 HIS A O 1
ATOM 764 N N . ASN A 1 97 ? -5.980 11.514 -1.359 1.00 82.06 97 ASN A N 1
ATOM 765 C CA . ASN A 1 97 ? -6.502 11.604 0.009 1.00 82.06 97 ASN A CA 1
ATOM 766 C C . ASN A 1 97 ? -6.559 10.264 0.768 1.00 82.06 97 ASN A C 1
ATOM 768 O O . ASN A 1 97 ? -7.431 10.060 1.608 1.00 82.06 97 ASN A O 1
ATOM 772 N N . GLY A 1 98 ? -5.649 9.337 0.451 1.00 84.12 98 GLY A N 1
ATOM 773 C CA . GLY A 1 98 ? -5.585 8.021 1.091 1.00 84.12 98 GLY A CA 1
ATOM 774 C C . GLY A 1 98 ? -6.722 7.081 0.696 1.00 84.12 98 GLY A C 1
ATOM 775 O O . GLY A 1 98 ? -6.919 6.058 1.349 1.00 84.12 98 GLY A O 1
ATOM 776 N N . THR A 1 99 ? -7.478 7.406 -0.352 1.00 90.25 99 THR A N 1
ATOM 777 C CA . THR A 1 99 ? -8.577 6.562 -0.819 1.00 90.25 99 THR A CA 1
ATOM 778 C C . THR A 1 99 ? -8.031 5.234 -1.330 1.00 90.25 99 THR A C 1
ATOM 780 O O . THR A 1 99 ? -7.099 5.185 -2.129 1.00 90.25 99 THR A O 1
ATOM 783 N N . CYS A 1 100 ? -8.625 4.139 -0.889 1.00 90.06 100 CYS A N 1
ATOM 784 C CA . CYS A 1 100 ? -8.274 2.795 -1.312 1.00 90.06 100 CYS A CA 1
ATOM 785 C C . CYS A 1 100 ? -9.552 2.013 -1.629 1.00 90.06 100 CYS A C 1
ATOM 787 O O . CYS A 1 100 ? -10.627 2.315 -1.109 1.00 90.06 100 CYS A O 1
ATOM 789 N N . SER A 1 101 ? -9.438 0.985 -2.462 1.00 88.56 101 SER A N 1
ATOM 790 C CA . SER A 1 101 ? -10.509 0.016 -2.691 1.00 88.56 101 SER A CA 1
ATOM 791 C C . SER A 1 101 ? -9.980 -1.394 -2.490 1.00 88.56 101 SER A C 1
ATOM 793 O O . SER A 1 101 ? -8.841 -1.682 -2.855 1.00 88.56 101 SER A O 1
ATOM 795 N N . MET A 1 102 ? -10.802 -2.282 -1.944 1.00 84.44 102 MET 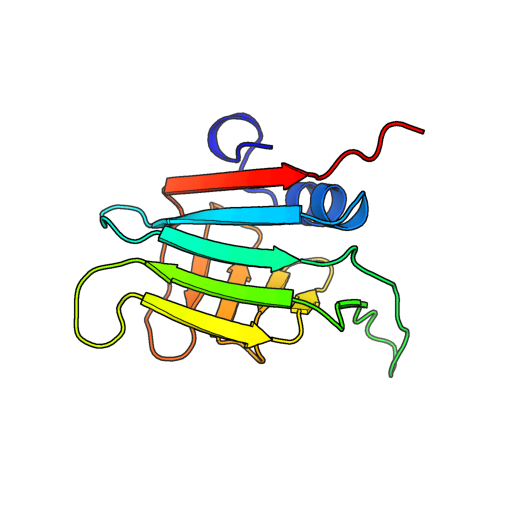A N 1
ATOM 796 C CA . MET A 1 102 ? -10.474 -3.699 -1.820 1.00 84.44 102 MET A CA 1
ATOM 797 C C . MET A 1 102 ? -11.522 -4.503 -2.583 1.00 84.44 102 MET A C 1
ATOM 799 O O . MET A 1 102 ? -12.710 -4.239 -2.417 1.00 84.44 102 MET A O 1
ATOM 803 N N . LEU A 1 103 ? -11.114 -5.451 -3.429 1.00 78.06 103 LEU A N 1
ATOM 804 C CA . LEU A 1 103 ? -12.069 -6.359 -4.070 1.00 78.06 103 LEU A CA 1
ATOM 805 C C . LEU A 1 103 ? -12.875 -7.064 -2.973 1.00 78.06 103 LEU A C 1
ATOM 807 O O . LEU A 1 103 ? -12.313 -7.415 -1.939 1.00 78.06 103 LEU A O 1
ATOM 811 N N . GLU A 1 104 ? -14.179 -7.233 -3.190 1.00 73.25 104 GLU A N 1
ATOM 812 C CA . GLU A 1 104 ? -15.125 -7.815 -2.218 1.00 73.25 104 GLU A CA 1
ATOM 813 C C . GLU A 1 104 ? -15.438 -6.923 -0.999 1.00 73.25 104 GLU A C 1
ATOM 815 O O . GLU A 1 104 ? -16.231 -7.325 -0.149 1.00 73.25 104 GLU A O 1
ATOM 820 N N . ARG A 1 105 ? -14.909 -5.687 -0.919 1.00 70.38 105 ARG A N 1
ATOM 821 C CA . ARG A 1 105 ? -15.305 -4.692 0.097 1.00 70.38 105 ARG A CA 1
ATOM 822 C C . ARG A 1 105 ? -15.523 -3.291 -0.482 1.00 70.38 105 ARG A C 1
ATOM 824 O O . ARG A 1 105 ? -15.131 -2.977 -1.600 1.00 70.38 105 ARG A O 1
ATOM 831 N N . SER A 1 106 ? -16.163 -2.427 0.303 1.00 80.75 106 SER A N 1
ATOM 832 C CA . SER A 1 106 ? -16.324 -1.010 -0.035 1.00 80.75 106 SER A CA 1
ATOM 833 C C . SER A 1 106 ? -14.983 -0.271 -0.045 1.00 80.75 106 SER A C 1
ATOM 835 O O . SER A 1 106 ? -14.012 -0.688 0.593 1.00 80.75 106 SER A O 1
ATOM 837 N N . ASN A 1 107 ? -14.950 0.872 -0.731 1.00 89.62 107 ASN A N 1
ATOM 838 C CA . ASN A 1 107 ? -13.840 1.817 -0.628 1.00 89.62 107 ASN A CA 1
ATOM 839 C C . ASN A 1 107 ? -13.603 2.209 0.836 1.00 89.62 107 ASN A C 1
ATOM 841 O O . ASN A 1 107 ? -14.548 2.362 1.611 1.00 89.62 107 ASN A O 1
ATOM 845 N N . PHE A 1 108 ? -12.341 2.414 1.194 1.00 90.88 108 PHE A N 1
ATOM 846 C CA . PHE A 1 108 ? -11.932 2.844 2.523 1.00 90.88 108 PHE A CA 1
ATOM 847 C C . PHE A 1 108 ? -10.901 3.965 2.432 1.00 90.88 108 PHE A C 1
ATOM 849 O O . PHE A 1 108 ? -10.299 4.207 1.386 1.00 90.88 108 PHE A O 1
ATOM 856 N N . ILE A 1 109 ? -10.704 4.662 3.546 1.00 92.88 109 ILE A N 1
ATOM 857 C CA . ILE A 1 109 ? -9.699 5.714 3.667 1.00 92.88 109 ILE A CA 1
ATOM 858 C C . ILE A 1 109 ? -8.554 5.179 4.519 1.00 92.88 109 ILE A C 1
ATOM 860 O O . ILE A 1 109 ? -8.783 4.615 5.589 1.00 92.88 109 ILE A O 1
ATOM 864 N N . ALA A 1 110 ? -7.326 5.353 4.049 1.00 93.06 110 ALA A N 1
ATOM 865 C CA . ALA A 1 110 ? -6.135 5.108 4.840 1.00 93.06 110 ALA A CA 1
ATOM 866 C C . ALA A 1 110 ? -6.005 6.179 5.935 1.00 93.06 110 ALA A C 1
ATOM 868 O O . ALA A 1 110 ? -6.060 7.376 5.662 1.00 93.06 110 ALA A O 1
ATOM 869 N N . GLU A 1 111 ? -5.820 5.745 7.177 1.00 95.06 111 GLU A N 1
ATOM 870 C CA . GLU A 1 111 ? -5.379 6.605 8.279 1.00 95.06 111 GLU A CA 1
ATOM 871 C C . GLU A 1 111 ? -3.883 6.904 8.163 1.00 95.06 111 GLU A C 1
ATOM 873 O O . GLU A 1 111 ? -3.447 8.027 8.395 1.00 95.06 111 GLU A O 1
ATOM 878 N N . GLU A 1 112 ? -3.104 5.899 7.760 1.00 94.31 112 GLU A N 1
ATOM 879 C CA . GLU A 1 112 ? -1.662 5.988 7.555 1.00 94.31 112 GLU A CA 1
ATOM 880 C C . GLU A 1 112 ? -1.240 5.025 6.442 1.00 94.31 112 GLU A C 1
ATOM 882 O O . GLU A 1 112 ? -1.835 3.956 6.277 1.00 94.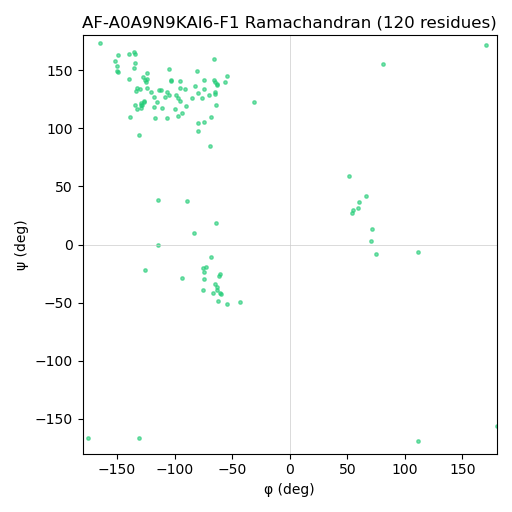31 112 GLU A O 1
ATOM 887 N N . ILE A 1 113 ? -0.193 5.398 5.705 1.00 93.31 113 ILE A N 1
ATOM 888 C CA . ILE A 1 113 ? 0.499 4.508 4.772 1.00 93.31 113 ILE A CA 1
ATOM 889 C C . ILE A 1 113 ? 1.990 4.559 5.082 1.00 93.31 113 ILE A C 1
ATOM 891 O O . ILE A 1 113 ? 2.624 5.610 4.958 1.00 93.31 113 ILE A O 1
ATOM 895 N N . GLU A 1 114 ? 2.565 3.409 5.417 1.00 93.81 114 GLU A N 1
ATOM 896 C CA . GLU A 1 114 ? 3.989 3.259 5.678 1.00 93.81 114 GLU A CA 1
ATOM 897 C C . GLU A 1 114 ? 4.668 2.385 4.627 1.00 93.81 114 GLU A C 1
ATOM 899 O O . GLU A 1 114 ? 4.203 1.309 4.260 1.00 93.81 114 GLU A O 1
ATOM 904 N N . ILE A 1 115 ? 5.804 2.877 4.144 1.00 91.94 115 ILE A N 1
ATOM 905 C CA . ILE A 1 115 ? 6.670 2.215 3.169 1.00 91.94 115 ILE A CA 1
ATOM 906 C C . ILE A 1 115 ? 8.013 1.969 3.844 1.00 91.94 115 ILE A C 1
ATOM 908 O O . ILE A 1 115 ? 8.724 2.929 4.180 1.00 91.94 115 ILE A O 1
ATOM 912 N N . PHE A 1 116 ? 8.370 0.694 3.964 1.00 92.00 116 PHE A N 1
ATOM 913 C CA . PHE A 1 116 ? 9.651 0.212 4.465 1.00 92.00 116 PHE A CA 1
ATOM 914 C C . PHE A 1 116 ? 10.466 -0.327 3.297 1.00 92.00 116 PHE A C 1
ATOM 916 O O . PHE A 1 116 ? 10.146 -1.364 2.720 1.00 92.00 116 PHE A O 1
ATOM 923 N N . ASN A 1 117 ? 11.516 0.399 2.930 1.00 87.75 117 ASN A N 1
ATOM 924 C CA . ASN A 1 117 ? 12.387 0.016 1.829 1.00 87.75 117 ASN A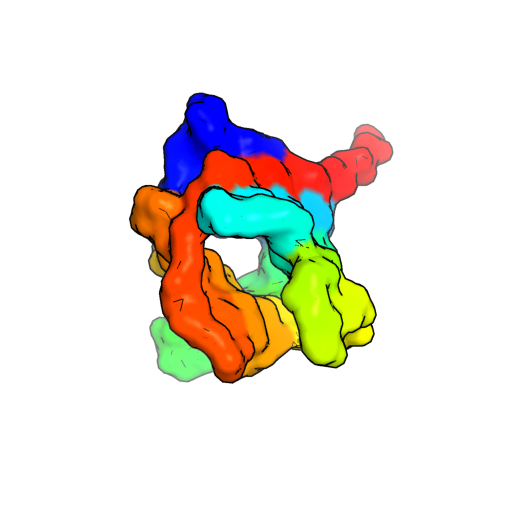 CA 1
ATOM 925 C C . ASN A 1 117 ? 13.539 -0.831 2.349 1.00 87.75 117 ASN A C 1
ATOM 927 O O . ASN A 1 117 ? 14.194 -0.449 3.320 1.00 87.75 117 ASN A O 1
ATOM 931 N N . ASN A 1 118 ? 13.825 -1.934 1.663 1.00 73.00 118 ASN A N 1
ATOM 932 C CA . ASN A 1 118 ? 15.041 -2.682 1.922 1.00 73.00 118 ASN A CA 1
ATOM 933 C C . ASN A 1 118 ? 16.205 -1.976 1.210 1.00 73.00 118 ASN A C 1
ATOM 935 O O . ASN A 1 118 ? 16.372 -2.105 -0.005 1.00 73.00 118 ASN A O 1
ATOM 939 N N . LYS A 1 119 ? 16.969 -1.161 1.945 1.00 62.91 119 LYS A N 1
ATOM 940 C CA . LYS A 1 119 ? 18.244 -0.637 1.446 1.00 62.91 119 LYS A CA 1
ATOM 941 C C . LYS A 1 119 ? 19.289 -1.734 1.610 1.00 62.91 119 LYS A C 1
ATOM 943 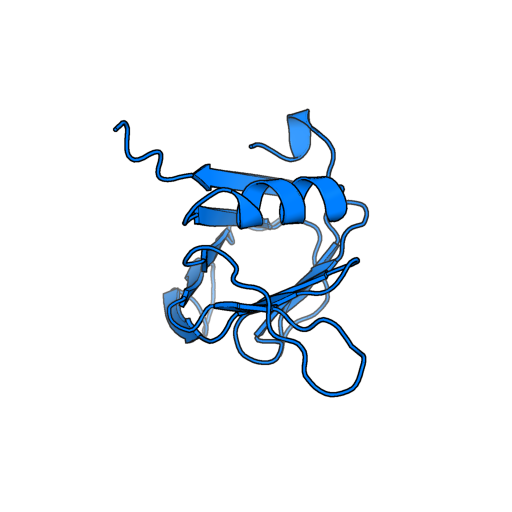O O . LYS A 1 119 ? 19.758 -1.972 2.717 1.00 62.91 119 LYS A O 1
ATOM 948 N N . ILE A 1 120 ? 19.659 -2.377 0.507 1.00 55.22 120 ILE A N 1
ATOM 949 C CA . ILE A 1 120 ? 20.914 -3.124 0.463 1.00 55.22 120 ILE A CA 1
ATOM 950 C C . ILE A 1 120 ? 22.005 -2.056 0.383 1.00 55.22 120 ILE A C 1
ATOM 952 O O . ILE A 1 120 ? 22.127 -1.370 -0.631 1.00 55.22 120 ILE A O 1
ATOM 956 N N . ASN A 1 121 ? 22.708 -1.831 1.492 1.00 46.41 121 ASN A N 1
A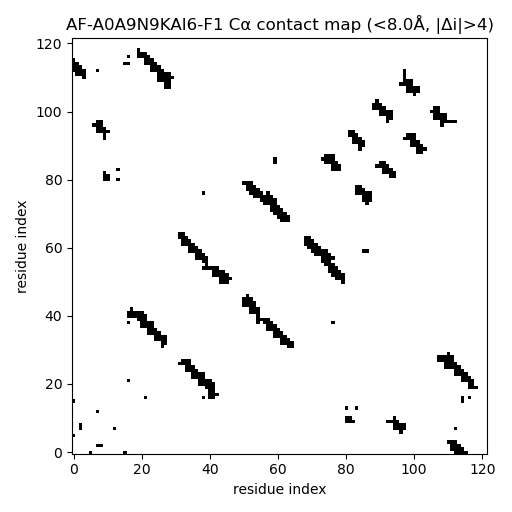TOM 957 C CA . ASN A 1 121 ? 23.921 -1.026 1.477 1.00 46.41 121 ASN A CA 1
ATOM 958 C C . ASN A 1 121 ? 24.965 -1.836 0.697 1.00 46.41 121 ASN A C 1
ATOM 960 O O . ASN A 1 121 ? 25.371 -2.896 1.170 1.00 46.41 121 ASN A O 1
ATOM 964 N N . ASN A 1 122 ? 25.312 -1.373 -0.505 1.00 43.78 122 ASN A N 1
ATOM 965 C CA . ASN A 1 122 ? 26.504 -1.832 -1.218 1.00 43.78 122 ASN A CA 1
ATOM 966 C C . ASN A 1 122 ? 27.737 -1.159 -0.621 1.00 43.78 122 ASN A C 1
ATOM 968 O O . ASN A 1 122 ? 27.645 0.065 -0.365 1.00 43.78 122 ASN A O 1
#

Nearest PDB structures (foldseek):
  6ptl-assembly1_A-2  TM=4.412E-01  e=3.142E-01  Mus musculus
  6s9s-assembly1_A  TM=3.792E-01  e=3.313E-01  Xenopus laevis
  8hib-assembly1_V-2  TM=3.566E-01  e=3.682E-01  Homo sapiens
  3sg6-assembly1_A-2  TM=2.307E-01  e=8.324E+00  Gallus gallus
  1wcs-assembly1_A  TM=1.903E-01  e=7.896E+00  Trypanosoma rangeli

Organism: NCBI:txid1348616

Mean predicted aligned error: 6.37 Å

Foldseek 3Di:
DKCVVVPLAVQVVVVLLQPAWKWKWFAFPPFNKIKTKTAGHWDWDDDDNFTKTKGQFMWIFIDGDDDPHTDIGTWIWIDHNAWIATHVQQKIQGRPQQWIDGVVDGITHTPMMDMDGDDPDD

Solvent-accessible surface area (backbone atoms only — not comparable to full-atom values): 6381 Å² total; per-residue (Å²): 87,48,25,82,82,71,51,44,44,28,59,61,54,51,54,59,42,49,74,28,34,28,42,39,42,30,36,36,53,99,52,88,29,38,39,37,30,42,42,38,44,52,42,86,39,86,56,91,92,46,68,47,27,46,18,94,56,24,31,40,36,32,42,45,87,66,96,80,37,68,43,74,45,79,23,47,35,41,38,56,89,52,38,41,31,35,45,95,44,46,36,29,46,40,34,54,82,29,32,30,37,31,59,100,53,73,72,47,43,43,63,36,41,40,45,49,66,62,77,79,84,127

Sequence (122 aa):
YRATRNGFDSKELITRLKSSSTVLLIKVKNSDSIIG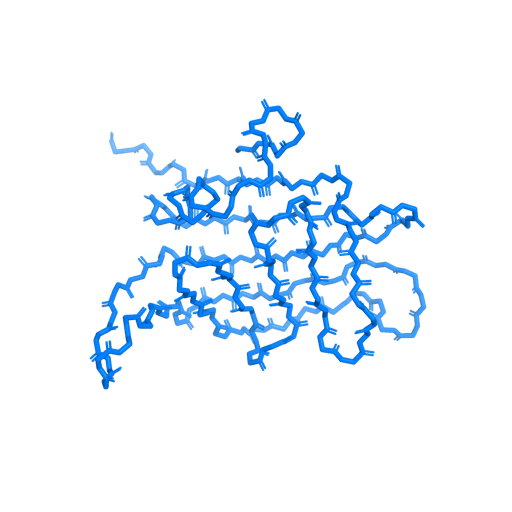GYIKKLTYSTYSGFGRTESPEGFFIYFGNGKDSNIHEPCKIYYDTSSIVFGHGRLKLLGHNGTCSMLERSNFIAEEIEIFNNKINN